Protein AF-A0AAW9HNZ8-F1 (afdb_monomer)

Organism: NCBI:txid190146

Mean predicted aligned error: 3.61 Å

Structure (mmCIF, N/CA/C/O backbone):
data_AF-A0AAW9HNZ8-F1
#
_entry.id   AF-A0AAW9HNZ8-F1
#
loop_
_atom_site.group_PDB
_atom_site.id
_atom_site.type_symbol
_atom_site.label_atom_id
_atom_site.label_alt_id
_atom_site.label_comp_id
_atom_site.label_asym_id
_atom_site.label_entity_id
_atom_site.label_seq_id
_atom_site.pdbx_PDB_ins_code
_atom_site.Cartn_x
_atom_site.Cartn_y
_atom_site.Cartn_z
_atom_site.occupancy
_atom_site.B_iso_or_equiv
_atom_site.auth_seq_id
_atom_site.auth_comp_id
_atom_site.auth_asym_id
_atom_site.auth_atom_id
_atom_site.pdbx_PDB_model_num
ATOM 1 N N . MET A 1 1 ? -1.605 -4.188 0.150 1.00 95.19 1 MET A N 1
ATOM 2 C CA . MET A 1 1 ? -0.741 -3.051 0.531 1.00 95.19 1 MET A CA 1
ATOM 3 C C . MET A 1 1 ? -1.568 -1.782 0.460 1.00 95.19 1 MET A C 1
ATOM 5 O O . MET A 1 1 ? -2.299 -1.639 -0.511 1.00 95.19 1 MET A O 1
ATOM 9 N N . HIS A 1 2 ? -1.507 -0.908 1.463 1.00 97.81 2 HIS A N 1
ATOM 10 C CA . HIS A 1 2 ? -2.199 0.388 1.4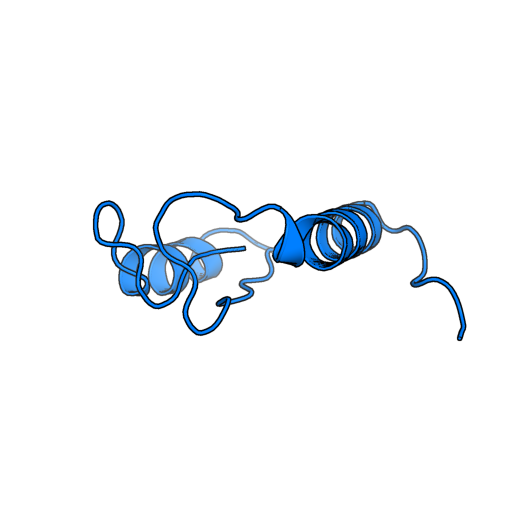59 1.00 97.81 2 HIS A CA 1
ATOM 11 C C . HIS A 1 2 ? -1.392 1.409 2.265 1.00 97.81 2 HIS A C 1
ATOM 13 O O . HIS A 1 2 ? -0.862 1.052 3.315 1.00 97.81 2 HIS A O 1
ATOM 19 N N . GLY A 1 3 ? -1.276 2.649 1.789 1.00 97.94 3 GLY A N 1
ATOM 20 C CA . GLY A 1 3 ? -0.517 3.693 2.483 1.00 97.94 3 GLY A CA 1
ATOM 21 C C . GLY A 1 3 ? -1.283 4.265 3.667 1.00 97.94 3 GLY A C 1
ATOM 22 O O . GLY A 1 3 ? -2.441 4.651 3.523 1.00 97.94 3 GLY A O 1
ATOM 23 N N . GLU A 1 4 ? -0.667 4.309 4.849 1.00 97.56 4 GLU A N 1
ATOM 24 C CA . GLU A 1 4 ? -1.330 4.853 6.043 1.00 97.56 4 GLU A CA 1
ATOM 25 C C . GLU A 1 4 ? -1.635 6.354 5.906 1.00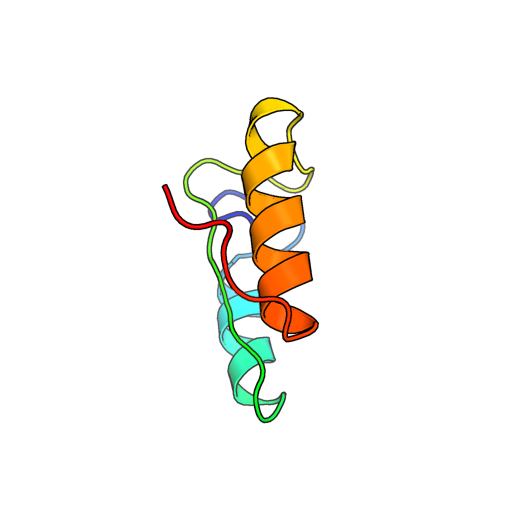 97.56 4 GLU A C 1
ATOM 27 O O . GLU A 1 4 ? -2.644 6.832 6.423 1.00 97.56 4 GLU A O 1
ATOM 32 N N . GLU A 1 5 ? -0.811 7.070 5.138 1.00 97.56 5 GLU A N 1
ATOM 33 C CA . GLU A 1 5 ? -0.921 8.508 4.891 1.00 97.56 5 GLU A CA 1
ATOM 34 C C . GLU A 1 5 ? -1.438 8.824 3.474 1.00 97.56 5 GLU A C 1
ATOM 36 O O . GLU A 1 5 ? -1.218 9.920 2.963 1.00 97.56 5 GLU A O 1
ATOM 41 N N . ASP A 1 6 ? -2.111 7.877 2.804 1.00 98.12 6 ASP A N 1
ATOM 42 C CA . ASP A 1 6 ? -2.659 8.081 1.456 1.00 98.12 6 ASP A CA 1
ATOM 43 C C . ASP A 1 6 ? -3.705 9.228 1.441 1.00 98.12 6 ASP A C 1
ATOM 45 O O . ASP A 1 6 ? -4.785 9.089 2.030 1.00 98.12 6 ASP A O 1
ATOM 49 N N . PRO A 1 7 ? -3.426 10.363 0.757 1.00 97.62 7 PRO A N 1
ATOM 50 C CA . PRO A 1 7 ? -4.327 11.513 0.722 1.00 97.62 7 PRO A CA 1
ATOM 51 C C . PRO A 1 7 ? -5.462 11.372 -0.307 1.00 97.62 7 PRO A C 1
ATOM 53 O O . PRO A 1 7 ? -6.338 12.233 -0.370 1.00 97.62 7 PRO A O 1
ATOM 56 N N . VAL A 1 8 ? -5.433 10.332 -1.146 1.00 98.06 8 VAL A N 1
ATOM 57 C CA . VAL A 1 8 ? -6.398 10.079 -2.225 1.00 98.06 8 VAL A CA 1
ATOM 58 C C . VAL A 1 8 ? -7.399 9.008 -1.802 1.00 98.06 8 VAL A C 1
ATOM 60 O O . VAL A 1 8 ? -8.605 9.192 -1.970 1.00 98.06 8 VAL A O 1
ATOM 63 N N . ILE A 1 9 ? -6.909 7.900 -1.240 1.00 97.31 9 ILE A N 1
ATOM 64 C CA . ILE A 1 9 ? -7.732 6.787 -0.763 1.00 97.31 9 ILE A CA 1
ATOM 65 C C . ILE A 1 9 ? -7.452 6.570 0.729 1.00 97.31 9 ILE A C 1
ATOM 67 O O . ILE A 1 9 ? -6.429 5.984 1.079 1.00 97.31 9 ILE A O 1
ATOM 71 N N . PRO A 1 10 ? -8.368 6.967 1.631 1.00 97.31 10 PRO A N 1
ATOM 72 C CA . PRO A 1 10 ? -8.153 6.823 3.066 1.00 97.31 10 PRO A CA 1
ATOM 73 C C . PRO A 1 10 ? -7.873 5.372 3.469 1.00 97.31 10 PRO A C 1
ATOM 75 O O . PRO A 1 10 ? -8.561 4.462 2.995 1.00 97.31 10 PRO A O 1
ATOM 78 N N . ALA A 1 11 ? -6.952 5.158 4.414 1.00 97.56 11 ALA A N 1
ATOM 79 C CA . ALA A 1 11 ? -6.607 3.831 4.939 1.00 97.56 11 ALA A CA 1
ATOM 80 C C . ALA A 1 11 ? -7.823 3.033 5.447 1.00 97.56 11 ALA A C 1
ATOM 82 O O . ALA A 1 11 ? -7.876 1.809 5.300 1.00 97.56 11 ALA A O 1
ATOM 83 N N . ALA A 1 12 ? -8.841 3.725 5.971 1.00 97.81 12 ALA A N 1
ATOM 84 C CA . ALA A 1 12 ? -10.116 3.130 6.371 1.00 97.81 12 ALA A CA 1
ATOM 85 C C . ALA A 1 12 ? -10.806 2.356 5.229 1.00 97.81 12 ALA A C 1
ATOM 87 O O . ALA A 1 12 ? -11.426 1.328 5.478 1.00 97.81 12 ALA A O 1
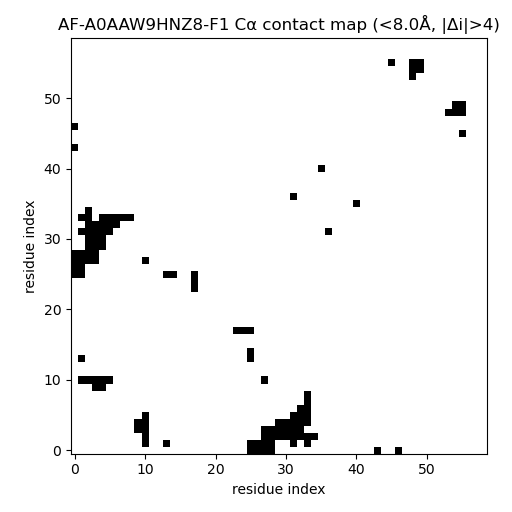ATOM 88 N N . THR A 1 13 ? -10.642 2.790 3.977 1.00 97.19 13 THR A N 1
ATOM 89 C CA . THR A 1 13 ? -11.186 2.103 2.794 1.00 97.19 13 THR A CA 1
ATOM 90 C C . THR A 1 13 ? -10.521 0.743 2.592 1.00 97.19 13 THR A C 1
ATOM 92 O O . THR A 1 13 ? -11.201 -0.250 2.351 1.00 97.19 13 THR A O 1
ATOM 95 N N . GLY A 1 14 ? -9.194 0.664 2.745 1.00 96.19 14 GLY A N 1
ATOM 96 C CA . GLY A 1 14 ? -8.466 -0.608 2.704 1.00 96.19 14 GLY A CA 1
ATOM 97 C C . GLY A 1 14 ? -8.866 -1.531 3.859 1.00 96.19 14 GLY A C 1
ATOM 98 O O . GLY A 1 14 ? -9.086 -2.727 3.653 1.00 96.19 14 GLY A O 1
ATOM 99 N N . GLN A 1 15 ? -9.034 -0.961 5.061 1.00 96.94 15 GLN A N 1
ATOM 100 C CA . GLN A 1 15 ? -9.536 -1.656 6.256 1.00 96.94 15 GLN A CA 1
ATOM 101 C C . GLN A 1 15 ? -10.975 -2.169 6.097 1.00 96.94 15 GLN A C 1
ATOM 103 O O . GLN A 1 15 ? -11.359 -3.164 6.704 1.00 96.94 15 GLN A O 1
ATOM 108 N N . GLU A 1 16 ? -11.797 -1.502 5.304 1.00 97.19 16 GLU A N 1
ATOM 109 C CA . GLU A 1 16 ? -13.135 -1.978 4.995 1.00 97.19 16 GLU A CA 1
ATOM 110 C C . GLU A 1 16 ? -13.090 -3.078 3.925 1.00 97.19 16 GLU A C 1
ATOM 112 O O . GLU A 1 16 ? -13.640 -4.161 4.126 1.00 97.19 16 GLU A O 1
ATOM 117 N N . LEU A 1 17 ? -12.358 -2.849 2.832 1.00 95.88 17 LEU A N 1
ATOM 118 C CA . LEU A 1 17 ? -12.288 -3.754 1.687 1.00 95.88 17 LEU A CA 1
ATOM 119 C C . LEU A 1 17 ? -11.787 -5.157 2.055 1.00 95.88 17 LEU A C 1
ATOM 121 O O . LEU A 1 17 ? -12.367 -6.147 1.605 1.00 95.88 17 LEU A O 1
ATOM 125 N N . TYR A 1 18 ? -10.749 -5.270 2.895 1.00 96.06 18 TYR A N 1
ATOM 126 C CA . TYR A 1 18 ? -10.182 -6.585 3.236 1.00 96.06 18 TYR A CA 1
ATOM 127 C C . TYR A 1 18 ? -11.176 -7.491 3.980 1.00 96.06 18 TYR A C 1
ATOM 129 O O . TYR A 1 18 ? -11.054 -8.713 3.935 1.00 96.06 18 TYR A O 1
ATOM 137 N N . ARG A 1 19 ? -12.199 -6.916 4.630 1.00 95.75 19 ARG A N 1
ATOM 138 C CA . ARG A 1 19 ? -13.252 -7.685 5.313 1.00 95.75 19 ARG A CA 1
ATOM 139 C C . ARG A 1 19 ? -14.202 -8.367 4.332 1.00 95.75 19 ARG A C 1
ATOM 141 O O . ARG A 1 19 ? -14.829 -9.362 4.689 1.00 95.75 19 ARG A O 1
ATOM 148 N N . PHE A 1 20 ? -14.315 -7.846 3.111 1.00 97.31 20 PHE A N 1
ATOM 149 C CA . PHE A 1 20 ? -15.203 -8.381 2.081 1.00 97.31 20 PHE A CA 1
ATOM 150 C C . PHE A 1 20 ? -14.520 -9.404 1.169 1.00 97.31 20 PHE A C 1
ATOM 152 O O . PHE A 1 20 ? -15.196 -10.258 0.596 1.00 97.31 20 PHE A O 1
ATOM 159 N N . ILE A 1 21 ? -13.192 -9.356 1.046 1.00 94.75 21 ILE A N 1
ATOM 160 C CA . ILE A 1 21 ? -12.438 -10.257 0.172 1.00 94.75 21 ILE A CA 1
ATOM 161 C C . ILE A 1 21 ? -11.909 -11.437 0.992 1.00 94.75 21 ILE A C 1
ATOM 163 O O . ILE A 1 21 ? -10.966 -11.307 1.776 1.00 94.75 21 ILE A O 1
ATOM 167 N N . GLN A 1 22 ? -12.512 -12.609 0.787 1.00 93.31 22 GLN A N 1
ATOM 168 C CA . GLN A 1 22 ? -12.091 -13.850 1.440 1.00 93.31 22 GLN A CA 1
ATOM 169 C C . GLN A 1 22 ? -10.620 -14.160 1.143 1.00 93.31 22 GLN A C 1
ATOM 171 O O . GLN A 1 22 ? -10.161 -14.002 0.013 1.00 93.31 22 GLN A O 1
ATOM 176 N N . HIS A 1 23 ? -9.897 -14.605 2.172 1.00 90.25 23 HIS A N 1
ATOM 177 C CA . HIS A 1 23 ? -8.464 -14.931 2.127 1.00 90.25 23 HIS A CA 1
ATOM 178 C C . HIS A 1 23 ? -7.526 -13.764 1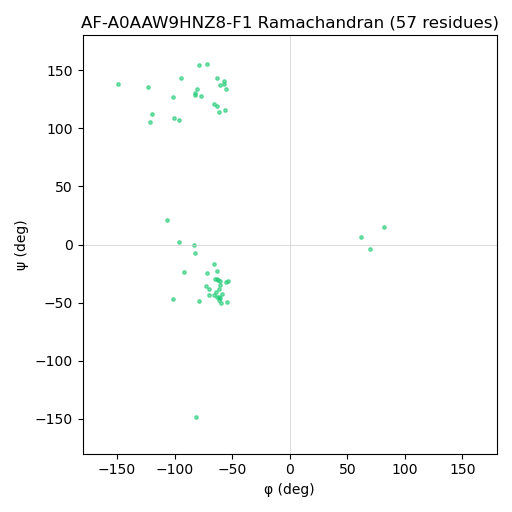.772 1.00 90.25 23 HIS A C 1
ATOM 180 O O . HIS A 1 23 ? -6.324 -13.979 1.628 1.00 90.25 23 HIS A O 1
ATOM 186 N N . SER A 1 24 ? -8.037 -12.533 1.661 1.00 93.50 24 SER A N 1
ATOM 187 C CA . SER A 1 24 ? -7.185 -11.361 1.478 1.00 93.50 24 SER A CA 1
ATOM 188 C C . SER A 1 24 ? -6.426 -11.010 2.756 1.00 93.50 24 SER A C 1
ATOM 190 O O . SER A 1 24 ? -6.851 -11.319 3.872 1.00 93.50 24 SER A O 1
ATOM 192 N N . GLN A 1 25 ? -5.297 -10.329 2.579 1.00 92.81 25 GLN A N 1
ATOM 193 C CA . GLN A 1 25 ? -4.520 -9.750 3.664 1.00 92.81 25 GLN A CA 1
ATOM 194 C C .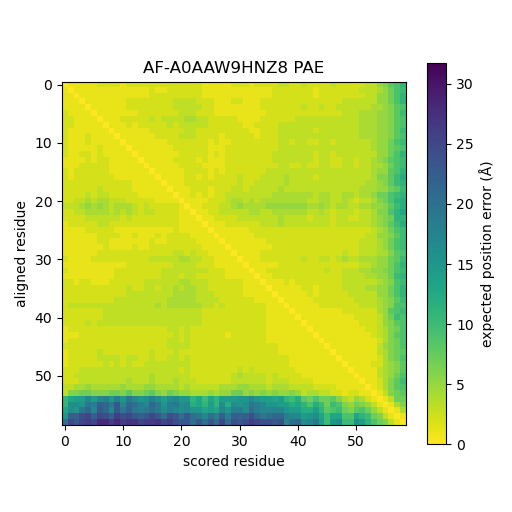 GLN A 1 25 ? -4.366 -8.253 3.414 1.00 92.81 25 GLN A C 1
ATOM 196 O O . GLN A 1 25 ? -4.062 -7.820 2.299 1.00 92.81 25 GLN A O 1
ATOM 201 N N . LEU A 1 26 ? -4.565 -7.459 4.463 1.00 96.00 26 LEU A N 1
ATOM 202 C CA . LEU A 1 26 ? -4.268 -6.036 4.443 1.00 96.00 26 LEU A CA 1
ATOM 203 C C . LEU A 1 26 ? -2.945 -5.787 5.153 1.00 96.00 26 LEU A C 1
ATOM 205 O O . LEU A 1 26 ? -2.778 -6.145 6.314 1.00 96.00 26 LEU A O 1
ATOM 209 N N . HIS A 1 27 ? -2.050 -5.094 4.462 1.00 96.06 27 HIS A N 1
ATOM 210 C CA . HIS A 1 27 ? -0.824 -4.562 5.031 1.00 96.06 27 HIS A CA 1
ATOM 211 C C . HIS A 1 27 ? -0.846 -3.041 4.873 1.00 96.06 27 HIS A C 1
ATOM 213 O O . HIS A 1 27 ? -0.834 -2.543 3.741 1.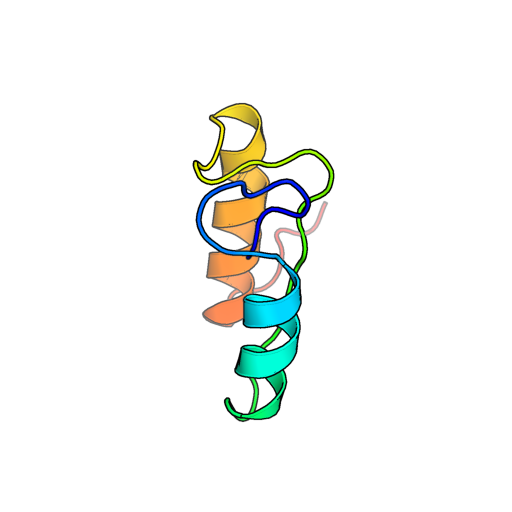00 96.06 27 HIS A O 1
ATOM 219 N N . LEU A 1 28 ? -0.951 -2.332 5.999 1.00 97.44 28 LEU A N 1
ATOM 220 C CA . LEU A 1 28 ? -0.820 -0.878 6.062 1.00 97.44 28 LEU A CA 1
ATOM 221 C C . LEU A 1 28 ? 0.668 -0.534 6.110 1.00 97.44 28 LEU A C 1
ATOM 223 O O . LEU A 1 28 ? 1.389 -1.105 6.923 1.00 97.44 28 LEU A O 1
ATOM 227 N N . VAL A 1 29 ? 1.114 0.365 5.235 1.00 96.88 29 VAL A N 1
ATOM 228 C CA . VAL A 1 29 ? 2.515 0.789 5.138 1.00 96.88 29 VAL A CA 1
ATOM 229 C C . VAL A 1 29 ? 2.662 2.141 5.849 1.00 96.88 29 VAL A C 1
ATOM 231 O O . VAL A 1 29 ? 2.150 3.141 5.329 1.00 96.88 29 VAL A O 1
ATOM 234 N N . PRO A 1 30 ? 3.324 2.194 7.024 1.00 95.56 30 PRO A N 1
ATOM 235 C CA . PRO A 1 30 ? 3.476 3.430 7.788 1.00 95.56 30 PRO A CA 1
ATOM 236 C C . PRO A 1 30 ? 4.223 4.501 6.996 1.00 95.56 30 PRO A C 1
ATOM 238 O O . PRO A 1 30 ? 5.212 4.203 6.325 1.00 95.56 30 PRO A O 1
ATOM 241 N N . GLY A 1 31 ? 3.748 5.744 7.062 1.00 96.19 31 GLY A N 1
ATOM 242 C CA . GLY A 1 31 ? 4.357 6.882 6.364 1.00 96.19 31 GLY A CA 1
ATOM 243 C C . GLY A 1 31 ? 4.215 6.873 4.836 1.00 96.19 31 GLY A C 1
ATOM 244 O O . GLY A 1 31 ? 4.642 7.819 4.178 1.00 96.19 31 GLY A O 1
ATOM 245 N N . MET A 1 32 ? 3.630 5.828 4.239 1.00 97.62 32 MET A N 1
ATOM 246 C CA . MET A 1 32 ? 3.435 5.772 2.792 1.00 97.62 32 MET A CA 1
ATOM 247 C C . MET A 1 32 ? 2.175 6.541 2.393 1.00 97.62 32 MET A C 1
ATOM 249 O O . MET A 1 32 ? 1.095 6.311 2.939 1.00 97.62 32 MET A O 1
ATOM 253 N N . GLY A 1 33 ? 2.323 7.424 1.404 1.00 96.94 33 GLY A N 1
ATOM 254 C CA . GLY A 1 33 ? 1.214 8.109 0.745 1.00 96.94 33 GLY A CA 1
ATOM 255 C C . GLY A 1 33 ? 0.541 7.247 -0.329 1.00 96.94 33 GLY A C 1
ATOM 256 O O . GLY A 1 33 ? 0.496 6.023 -0.240 1.00 96.94 33 GLY A O 1
ATOM 257 N N . HIS A 1 34 ? 0.022 7.895 -1.376 1.00 97.38 34 HIS A N 1
ATOM 258 C CA 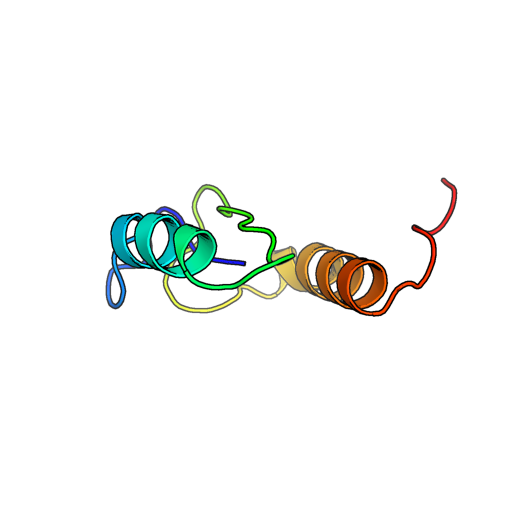. HIS A 1 34 ? -0.714 7.202 -2.443 1.00 97.38 34 HIS A CA 1
ATOM 259 C C . HIS A 1 34 ? 0.179 6.372 -3.378 1.00 97.38 34 HIS A C 1
ATOM 261 O O . HIS A 1 34 ? -0.224 5.326 -3.878 1.00 97.38 34 HIS A O 1
ATOM 267 N N . GLN A 1 35 ? 1.384 6.867 -3.658 1.00 97.00 35 GLN A N 1
ATOM 268 C CA . GLN A 1 35 ? 2.329 6.198 -4.546 1.00 97.00 35 GLN A CA 1
ATOM 269 C C . GLN A 1 35 ? 3.283 5.332 -3.733 1.00 97.00 35 GLN A C 1
ATOM 271 O O . GLN A 1 35 ? 3.717 5.732 -2.652 1.00 97.00 35 GLN A O 1
ATOM 276 N N . GLN A 1 36 ? 3.640 4.176 -4.288 1.00 95.88 36 GLN A N 1
ATOM 277 C CA . GLN A 1 36 ? 4.755 3.380 -3.793 1.00 95.88 36 GLN A CA 1
ATOM 278 C C . GLN A 1 36 ? 6.064 4.162 -4.014 1.00 95.88 36 GLN A C 1
ATOM 280 O O . GLN A 1 36 ? 6.370 4.504 -5.159 1.00 95.88 36 GLN A O 1
ATOM 285 N N . PRO A 1 37 ? 6.834 4.461 -2.954 1.00 95.62 37 PRO A N 1
ATOM 286 C CA . PRO A 1 37 ? 8.177 5.012 -3.085 1.00 95.62 37 PRO A CA 1
ATOM 287 C C . PRO A 1 37 ? 9.179 3.899 -3.434 1.00 95.62 37 PRO A C 1
ATOM 289 O O . PRO A 1 37 ? 8.955 2.737 -3.094 1.00 95.62 37 PRO A O 1
ATOM 292 N N . ALA A 1 38 ? 10.294 4.247 -4.080 1.00 96.38 38 ALA A N 1
ATOM 293 C CA . ALA A 1 38 ? 11.294 3.269 -4.530 1.00 96.38 38 ALA A CA 1
ATOM 294 C C . ALA A 1 38 ? 11.906 2.472 -3.363 1.00 96.38 38 ALA A C 1
ATOM 296 O O . ALA A 1 38 ? 12.231 1.297 -3.490 1.00 96.38 38 ALA A O 1
ATOM 297 N N . GLU A 1 39 ? 12.014 3.091 -2.189 1.00 94.50 39 GLU A N 1
ATOM 298 C CA . GLU A 1 39 ? 12.514 2.471 -0.964 1.00 94.50 39 GLU A CA 1
ATOM 299 C C . GLU A 1 39 ? 11.602 1.344 -0.447 1.00 94.50 39 GLU A C 1
ATOM 301 O O . GLU A 1 39 ? 12.030 0.541 0.380 1.00 94.50 39 GLU A O 1
ATOM 306 N N . ALA A 1 40 ? 10.354 1.271 -0.922 1.00 94.88 40 ALA A N 1
ATOM 307 C CA . ALA A 1 40 ? 9.402 0.222 -0.573 1.00 94.88 40 ALA A CA 1
ATOM 308 C C . ALA A 1 40 ? 9.358 -0.929 -1.597 1.00 94.88 40 ALA A C 1
ATOM 310 O O . ALA A 1 40 ? 8.569 -1.856 -1.407 1.00 94.88 40 ALA A O 1
ATOM 311 N N . ASP A 1 41 ? 10.178 -0.909 -2.655 1.00 95.75 41 ASP A N 1
ATOM 312 C CA . ASP A 1 41 ? 10.144 -1.924 -3.719 1.00 95.75 41 ASP A CA 1
ATOM 313 C C . ASP A 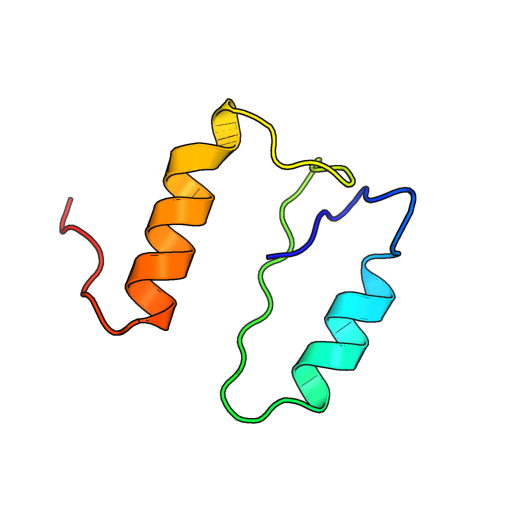1 41 ? 10.287 -3.347 -3.169 1.00 95.75 41 ASP A C 1
ATOM 315 O O . ASP A 1 41 ? 9.441 -4.199 -3.448 1.00 95.75 41 ASP A O 1
ATOM 319 N N . ASP A 1 42 ? 11.283 -3.592 -2.314 1.00 95.44 42 ASP A N 1
ATOM 320 C CA . ASP A 1 42 ? 11.518 -4.918 -1.732 1.00 95.44 42 ASP A CA 1
ATOM 321 C C . ASP A 1 42 ? 10.322 -5.403 -0.897 1.00 95.44 42 ASP A C 1
ATOM 323 O O . ASP A 1 42 ? 9.941 -6.573 -0.969 1.00 95.44 42 ASP A O 1
ATOM 327 N N . LEU A 1 43 ? 9.668 -4.499 -0.156 1.00 94.38 43 LEU A N 1
ATOM 328 C CA . LEU A 1 43 ? 8.467 -4.812 0.623 1.00 94.38 43 LEU A CA 1
ATOM 329 C C . LEU A 1 43 ? 7.308 -5.242 -0.288 1.00 94.38 43 LEU A C 1
ATOM 331 O O . LEU A 1 43 ? 6.622 -6.224 -0.000 1.00 94.38 43 LEU A O 1
ATOM 335 N N . PHE A 1 44 ? 7.075 -4.520 -1.385 1.00 95.50 44 PHE A N 1
ATOM 336 C CA . PHE A 1 44 ? 5.996 -4.835 -2.324 1.00 95.50 44 PHE A CA 1
ATOM 337 C C . PHE A 1 44 ? 6.274 -6.116 -3.113 1.00 95.50 44 PHE A C 1
ATOM 339 O O . PHE A 1 44 ? 5.356 -6.917 -3.320 1.00 95.50 44 PHE A O 1
ATOM 346 N N . VAL A 1 45 ? 7.528 -6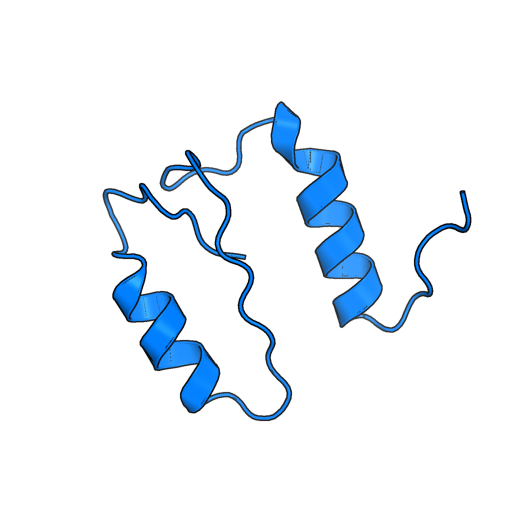.343 -3.512 1.00 95.75 45 VAL A N 1
ATOM 347 C CA . VAL A 1 45 ? 7.958 -7.595 -4.144 1.00 95.75 45 VAL A CA 1
ATOM 348 C C . VAL A 1 45 ? 7.713 -8.763 -3.194 1.00 95.75 45 VAL A C 1
ATOM 350 O O . VAL A 1 45 ? 7.053 -9.729 -3.577 1.00 95.75 45 VAL A O 1
ATOM 353 N N . GLN A 1 46 ? 8.159 -8.650 -1.942 1.00 94.56 46 GLN A N 1
ATOM 354 C CA . GLN A 1 46 ? 8.000 -9.700 -0.941 1.00 94.56 46 GLN A CA 1
ATOM 355 C C . GLN A 1 46 ? 6.522 -10.005 -0.657 1.00 94.56 46 GLN A C 1
ATOM 357 O O . GLN A 1 46 ? 6.110 -11.163 -0.729 1.00 94.56 46 GLN A O 1
ATOM 362 N N . ALA A 1 47 ? 5.694 -8.977 -0.442 1.00 93.62 47 ALA A N 1
ATOM 363 C CA . ALA A 1 47 ? 4.255 -9.149 -0.231 1.00 93.62 47 ALA A CA 1
ATOM 364 C C . ALA A 1 47 ? 3.555 -9.809 -1.435 1.00 93.62 47 ALA A C 1
ATOM 366 O O . ALA A 1 47 ? 2.622 -10.596 -1.268 1.00 93.62 47 ALA A O 1
ATOM 367 N N . THR A 1 48 ? 4.008 -9.514 -2.657 1.00 93.44 48 THR A N 1
ATOM 368 C CA . THR A 1 48 ? 3.468 -10.121 -3.882 1.00 93.44 48 THR A CA 1
ATOM 369 C C . THR A 1 48 ? 3.849 -11.595 -3.993 1.00 93.44 48 THR A C 1
ATOM 371 O O . THR A 1 48 ? 3.002 -12.425 -4.327 1.00 93.44 48 THR A O 1
ATOM 374 N N . LEU A 1 49 ? 5.104 -11.937 -3.690 1.00 94.50 49 LEU A N 1
ATOM 375 C CA . LEU A 1 49 ? 5.583 -13.319 -3.685 1.00 94.50 49 LEU A CA 1
ATOM 376 C C . LEU A 1 49 ? 4.829 -14.169 -2.656 1.00 94.50 49 LEU A C 1
ATOM 378 O O . LEU A 1 49 ? 4.353 -15.252 -2.997 1.00 94.50 49 LEU A O 1
ATOM 382 N N . GLU A 1 50 ? 4.645 -13.651 -1.441 1.00 91.31 50 GLU A N 1
ATOM 383 C CA . GLU A 1 50 ? 3.869 -14.310 -0.385 1.00 91.31 50 GLU A CA 1
ATOM 384 C C . GLU A 1 50 ? 2.413 -14.535 -0.802 1.00 91.31 50 GLU A C 1
ATOM 386 O O . GLU A 1 50 ? 1.894 -15.645 -0.671 1.00 91.31 50 GLU A O 1
ATOM 391 N N . ALA A 1 51 ? 1.762 -13.515 -1.372 1.00 89.94 51 ALA A N 1
ATOM 392 C CA . ALA A 1 51 ? 0.396 -13.632 -1.878 1.00 89.94 51 ALA A CA 1
ATOM 393 C C . ALA A 1 51 ? 0.270 -14.661 -3.019 1.00 89.94 51 ALA A C 1
ATOM 395 O O . ALA A 1 51 ? -0.770 -15.305 -3.158 1.00 89.94 51 ALA A O 1
ATOM 396 N N . ALA A 1 52 ? 1.327 -14.843 -3.815 1.00 92.19 52 ALA A N 1
ATOM 397 C CA . ALA A 1 52 ? 1.402 -15.846 -4.876 1.00 92.19 52 ALA A CA 1
ATOM 398 C C . ALA A 1 52 ? 1.806 -17.252 -4.378 1.00 92.19 52 ALA A C 1
ATOM 400 O O . ALA A 1 52 ? 1.863 -18.188 -5.176 1.00 92.19 52 ALA A O 1
ATOM 401 N N . GLY A 1 53 ? 2.056 -17.426 -3.074 1.00 92.19 53 GLY A N 1
ATOM 402 C CA . GLY A 1 53 ? 2.411 -18.710 -2.468 1.00 92.19 53 GLY A CA 1
ATOM 403 C C . GLY A 1 53 ? 3.888 -19.089 -2.596 1.00 92.19 53 GLY A C 1
ATOM 404 O O . GLY A 1 53 ? 4.237 -20.249 -2.369 1.00 92.19 53 GLY A O 1
ATOM 405 N N . PHE A 1 54 ? 4.762 -18.143 -2.947 1.00 91.19 54 PHE A N 1
ATOM 406 C CA . PHE A 1 54 ? 6.204 -18.356 -2.880 1.00 91.19 54 PHE A CA 1
ATOM 407 C C . PHE A 1 54 ? 6.687 -18.160 -1.435 1.00 91.19 54 PHE A C 1
ATOM 409 O O . PHE A 1 54 ? 6.291 -17.193 -0.781 1.00 91.19 54 PHE A O 1
ATOM 416 N N . PRO A 1 55 ? 7.529 -19.065 -0.904 1.00 77.44 55 PRO A N 1
ATOM 417 C CA . PRO A 1 55 ? 8.065 -18.921 0.443 1.00 77.44 55 PRO A CA 1
ATOM 418 C C . PRO A 1 55 ? 8.930 -17.662 0.545 1.00 77.44 55 PRO A C 1
ATOM 420 O O . PRO A 1 55 ? 9.669 -17.336 -0.386 1.00 77.44 55 PRO A O 1
ATOM 423 N N . ALA A 1 56 ? 8.864 -16.983 1.694 1.00 66.62 56 ALA A N 1
ATOM 424 C CA . ALA A 1 56 ? 9.770 -15.883 1.995 1.00 66.62 56 ALA A CA 1
ATOM 425 C C . ALA A 1 56 ? 11.222 -16.357 1.875 1.00 66.62 56 ALA A C 1
ATOM 427 O O . ALA A 1 56 ? 11.566 -17.441 2.364 1.00 66.62 56 ALA A O 1
ATOM 428 N N . ALA A 1 57 ? 12.059 -15.564 1.200 1.00 63.94 57 ALA A N 1
ATOM 429 C CA . ALA A 1 57 ? 13.478 -15.861 1.090 1.00 63.94 57 ALA A CA 1
ATOM 430 C C . ALA A 1 57 ? 14.044 -15.999 2.509 1.00 63.94 57 ALA A C 1
ATOM 432 O O . ALA A 1 57 ? 13.985 -15.067 3.310 1.00 63.94 57 ALA A O 1
ATOM 433 N N . SER A 1 58 ? 14.516 -17.200 2.844 1.00 55.69 58 SER A N 1
ATOM 434 C CA . SER A 1 58 ? 15.096 -17.468 4.156 1.00 55.69 58 SER A CA 1
ATOM 435 C C . SER A 1 58 ? 16.337 -16.595 4.312 1.00 55.69 58 SER A C 1
ATOM 437 O O . SER A 1 58 ? 17.254 -16.690 3.496 1.00 55.69 58 SER A O 1
ATOM 439 N N . SER A 1 59 ? 16.316 -15.716 5.313 1.00 48.41 59 SER A N 1
ATOM 440 C CA . SER A 1 59 ? 17.489 -14.958 5.762 1.00 48.41 59 SER A CA 1
ATOM 441 C C . SER A 1 59 ? 18.378 -15.827 6.641 1.00 48.41 59 SER A C 1
ATOM 443 O O . SER A 1 59 ? 17.810 -16.617 7.432 1.00 48.41 59 SER A O 1
#

Solvent-accessible surface area (backbone atoms only — not comparable to full-atom values): 3705 Å² total; per-residue (Å²): 112,44,22,58,54,14,86,83,58,53,44,67,56,54,66,52,49,42,76,74,41,83,94,54,75,80,45,74,37,82,86,28,35,78,62,86,54,79,92,45,46,69,59,55,52,51,54,50,37,47,76,71,71,44,78,78,81,84,126

Radius of gyration: 12.34 Å; Cα contacts (8 Å, |Δi|>4): 60; chains: 1; bounding box: 33×30×13 Å

Secondary structure (DSSP, 8-state):
-EETT-SSS-HHHHHHHHHHSTT----EETT--SSPPGGGHHHHHHHHHHHTTPPP---

Foldseek 3Di:
DAECAAPPDHPVNLVVVQVVDPPDDDDYDYPDYDDDDPVCVVVVVQVVCVVVVHDRDDD

Sequence (59 aa):
MHGEEDPVIPAATGQELYRFIQHSQLHLVPGMGHQQPAEADDLFVQATLEAAGFPAASS

InterPro domains:
  IPR029058 Alpha/Beta hydrolase fold [G3DSA:3.40.50.1820] (1-52)
  IPR029058 Alpha/Beta hydrolase fold [SSF53474] (1-50)

pLDDT: mean 92.77, std 9.87, range [48.41, 98.12]

Nearest PDB structures (foldseek):
  3bdi-assembly1_A  TM=8.468E-01  e=5.057E-02  Thermoplasma acidophilum DSM 1728
  4q3l-assembly2_F  TM=8.136E-01  e=8.824E-02  unidentified
  4lyd-assembly1_A-2  TM=8.679E-01  e=3.805E-01  Rhizorhabdus wittichii RW1
  3kxp-assembly4_G  TM=7.472E-01  e=5.027E-01  Mesorhizobium loti
  5tdx-assembly1_B  TM=6.667E-01  e=4.056E+00  synthetic construct